Protein AF-A0A6P6CN34-F1 (afdb_monomer)

InterPro domains:
  IPR040365 EF-hand domain-containing protein D1/2 [PTHR13025] (7-99)

Structure (mmCIF, 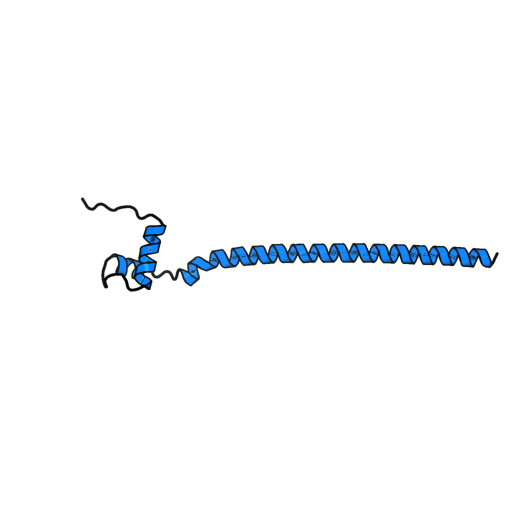N/CA/C/O backbone):
data_AF-A0A6P6CN34-F1
#
_entry.id   AF-A0A6P6CN34-F1
#
loop_
_atom_site.group_PDB
_atom_site.id
_atom_site.type_symbol
_atom_site.label_atom_id
_atom_site.label_alt_id
_atom_site.label_comp_id
_atom_site.label_asym_id
_atom_site.label_entity_id
_atom_site.label_seq_id
_atom_site.pdbx_PDB_ins_code
_atom_site.Cartn_x
_atom_site.Cartn_y
_atom_site.Cartn_z
_atom_site.occupancy
_atom_site.B_iso_or_equiv
_atom_site.auth_seq_id
_atom_site.auth_comp_id
_atom_site.auth_asym_id
_atom_site.auth_atom_id
_atom_site.pdbx_PDB_model_num
ATOM 1 N N . PRO A 1 1 ? 16.659 25.207 -32.030 1.00 41.12 1 PRO A N 1
ATOM 2 C CA . PRO A 1 1 ? 16.099 25.085 -30.662 1.00 41.12 1 PRO A CA 1
ATOM 3 C C . PRO A 1 1 ? 15.427 23.716 -30.447 1.00 41.12 1 PRO A C 1
ATOM 5 O O . PRO A 1 1 ? 14.385 23.444 -31.033 1.00 41.12 1 PRO A O 1
ATOM 8 N N . ARG A 1 2 ? 16.046 22.820 -29.666 1.00 53.03 2 ARG A N 1
ATOM 9 C CA . ARG A 1 2 ? 15.386 21.565 -29.275 1.00 53.03 2 ARG A CA 1
ATOM 10 C C . ARG A 1 2 ? 14.388 21.897 -28.167 1.00 53.03 2 ARG A C 1
ATOM 12 O O . ARG A 1 2 ? 14.795 22.257 -27.068 1.00 53.03 2 ARG A O 1
ATOM 19 N N . HIS A 1 3 ? 13.098 21.835 -28.476 1.00 58.56 3 HIS A N 1
ATOM 20 C CA . HIS A 1 3 ? 12.045 21.948 -27.475 1.00 58.56 3 HIS A CA 1
ATOM 21 C C . HIS A 1 3 ? 12.027 20.657 -26.646 1.00 58.56 3 HIS A C 1
ATOM 23 O O . HIS A 1 3 ? 11.434 19.664 -27.058 1.00 58.56 3 HIS A O 1
ATOM 29 N N . CYS A 1 4 ? 12.704 20.646 -25.497 1.00 57.38 4 CYS A N 1
ATOM 30 C CA . CYS A 1 4 ? 12.461 19.622 -24.483 1.00 57.38 4 CYS A CA 1
ATOM 31 C C . CYS A 1 4 ? 11.144 19.964 -23.788 1.00 57.38 4 CYS A C 1
ATOM 33 O O . CYS A 1 4 ? 11.094 20.859 -22.947 1.00 57.38 4 CYS A O 1
ATOM 35 N N . VAL A 1 5 ? 10.068 19.285 -24.181 1.00 74.69 5 VAL A N 1
ATOM 36 C CA . VAL A 1 5 ? 8.782 19.380 -23.490 1.00 74.69 5 VAL A CA 1
ATOM 37 C C . VAL A 1 5 ? 8.888 18.561 -22.199 1.00 74.69 5 VAL A C 1
ATOM 39 O O . VAL A 1 5 ? 9.207 17.373 -22.278 1.00 74.69 5 VAL A O 1
ATOM 42 N N . PRO A 1 6 ? 8.655 19.154 -21.015 1.00 79.00 6 PRO A N 1
ATOM 43 C CA . PRO A 1 6 ? 8.603 18.391 -19.775 1.00 79.00 6 PRO A CA 1
ATOM 44 C C . PRO A 1 6 ? 7.453 17.380 -19.841 1.00 79.00 6 PRO A C 1
ATOM 46 O O . PRO A 1 6 ? 6.324 17.723 -20.191 1.00 79.00 6 PRO A O 1
ATOM 49 N N . LEU A 1 7 ? 7.750 16.121 -19.524 1.00 81.88 7 LEU A N 1
ATOM 50 C CA . LEU A 1 7 ? 6.759 15.051 -19.497 1.00 81.88 7 LEU A CA 1
ATOM 51 C C . LEU A 1 7 ? 6.010 15.088 -18.166 1.00 81.88 7 LEU A C 1
ATOM 53 O O . LEU A 1 7 ? 6.623 15.060 -17.099 1.00 81.88 7 LEU A O 1
ATOM 57 N N . SER A 1 8 ? 4.680 15.110 -18.221 1.00 88.12 8 SER A N 1
ATOM 58 C CA . SER A 1 8 ? 3.865 14.836 -17.036 1.00 88.12 8 SER A CA 1
ATOM 59 C C . SER A 1 8 ? 3.998 13.364 -16.622 1.00 88.12 8 SER A C 1
ATOM 61 O O . SER A 1 8 ? 4.283 12.503 -17.456 1.00 88.12 8 SER A O 1
ATOM 63 N N . LEU A 1 9 ? 3.759 13.048 -15.343 1.00 81.56 9 LEU A N 1
ATOM 64 C CA . LEU A 1 9 ? 3.851 11.673 -14.828 1.00 81.56 9 LEU A CA 1
ATOM 65 C C . LEU A 1 9 ? 3.043 10.649 -15.665 1.00 81.56 9 LEU A C 1
ATOM 67 O O . LEU A 1 9 ? 3.594 9.595 -15.981 1.00 81.56 9 LEU A O 1
ATOM 71 N N . PRO A 1 10 ? 1.802 10.933 -16.118 1.00 86.50 10 PRO A N 1
ATOM 72 C CA . PRO A 1 10 ? 1.072 10.013 -16.993 1.00 86.50 10 PRO A CA 1
ATOM 73 C C . PRO A 1 10 ? 1.755 9.788 -18.347 1.00 86.50 10 PRO A C 1
ATOM 75 O O . PRO A 1 10 ? 1.781 8.666 -18.847 1.00 86.50 10 PRO A O 1
ATOM 78 N N . GLN A 1 11 ? 2.328 10.839 -18.941 1.00 85.38 11 GLN A N 1
ATOM 79 C CA . GLN A 1 11 ? 3.059 10.735 -20.208 1.00 85.38 11 GLN A CA 1
ATOM 80 C C . GLN A 1 11 ? 4.366 9.960 -20.038 1.00 85.38 11 GLN A C 1
ATOM 82 O O . GLN A 1 11 ? 4.722 9.173 -20.910 1.00 85.38 11 GLN A O 1
ATOM 87 N N . PHE A 1 12 ? 5.050 10.146 -18.909 1.00 84.25 12 PHE A N 1
ATOM 88 C CA . PHE A 1 12 ? 6.237 9.376 -18.557 1.00 84.25 12 PHE A CA 1
ATOM 89 C C . PHE A 1 12 ? 5.911 7.880 -18.441 1.00 84.25 12 PHE A C 1
ATOM 91 O O . PHE A 1 12 ? 6.553 7.063 -19.094 1.00 84.25 12 PHE A O 1
ATOM 98 N N . LEU A 1 13 ? 4.855 7.513 -17.706 1.00 82.50 13 LEU A N 1
ATOM 99 C CA . LEU A 1 13 ? 4.427 6.113 -17.559 1.00 82.50 13 LEU A CA 1
ATOM 100 C C . LEU A 1 13 ? 3.934 5.489 -18.877 1.00 82.50 13 LEU A C 1
ATOM 102 O O . LEU A 1 13 ? 4.091 4.285 -19.093 1.00 82.50 13 LEU A O 1
ATOM 106 N N . LEU A 1 14 ? 3.375 6.291 -19.789 1.00 85.12 14 LEU A N 1
ATOM 107 C CA . LEU A 1 14 ? 2.937 5.821 -21.105 1.00 85.12 14 LEU A CA 1
ATOM 108 C C . LEU A 1 14 ? 4.098 5.276 -21.952 1.00 85.12 14 LEU A C 1
ATOM 110 O O . LEU A 1 14 ? 3.883 4.352 -22.734 1.00 85.12 14 LEU A O 1
ATOM 114 N N . ILE A 1 15 ? 5.317 5.797 -21.774 1.00 84.81 15 ILE A N 1
ATOM 115 C CA . ILE A 1 15 ? 6.519 5.307 -22.467 1.00 84.81 15 ILE A CA 1
ATOM 116 C C . ILE A 1 15 ? 6.775 3.843 -22.100 1.00 84.81 15 ILE A C 1
ATOM 118 O O . ILE A 1 15 ? 6.907 3.004 -22.986 1.00 84.81 15 ILE A O 1
ATOM 122 N N . PHE A 1 16 ? 6.752 3.518 -20.807 1.00 81.12 16 PHE A N 1
ATOM 123 C CA . PHE A 1 16 ? 6.958 2.154 -20.312 1.00 81.12 16 PHE A CA 1
ATOM 124 C C . PHE A 1 16 ? 5.830 1.212 -20.727 1.00 81.12 16 PHE A C 1
ATOM 126 O O . PHE A 1 16 ? 6.091 0.081 -21.127 1.00 81.12 16 PHE A O 1
ATOM 133 N N . ARG A 1 17 ? 4.576 1.684 -20.720 1.00 83.44 17 ARG A N 1
ATOM 134 C CA . ARG A 1 17 ? 3.437 0.897 -21.219 1.00 83.44 17 ARG A CA 1
ATOM 135 C C . ARG A 1 17 ? 3.597 0.543 -22.699 1.00 83.44 17 ARG A C 1
ATOM 137 O O . ARG A 1 17 ? 3.352 -0.596 -23.080 1.00 83.44 17 ARG A O 1
ATOM 144 N N . LYS A 1 18 ? 4.011 1.508 -23.526 1.00 84.94 18 LYS A N 1
ATOM 145 C CA . LYS A 1 18 ? 4.252 1.295 -24.960 1.00 84.94 18 LYS A CA 1
ATOM 146 C C . LYS A 1 18 ? 5.461 0.403 -25.216 1.00 84.94 18 LYS A C 1
ATOM 148 O O . LYS A 1 18 ? 5.413 -0.417 -26.124 1.00 84.94 18 LYS A O 1
ATOM 153 N N . ALA A 1 19 ? 6.508 0.530 -24.403 1.00 84.19 19 ALA A N 1
ATOM 154 C CA . ALA A 1 19 ? 7.659 -0.364 -24.448 1.00 84.19 19 ALA A CA 1
ATOM 155 C C . ALA A 1 19 ? 7.246 -1.815 -24.148 1.00 84.19 19 ALA A C 1
ATOM 157 O O . ALA A 1 19 ? 7.559 -2.705 -24.931 1.00 84.19 19 ALA A O 1
ATOM 158 N N . ALA A 1 20 ? 6.472 -2.041 -23.078 1.00 80.88 20 ALA A N 1
ATOM 159 C CA . ALA A 1 20 ? 5.970 -3.364 -22.698 1.00 80.88 20 ALA A CA 1
ATOM 160 C C . ALA A 1 20 ? 5.001 -3.968 -23.731 1.00 80.88 20 ALA A C 1
ATOM 162 O O . ALA A 1 20 ? 4.961 -5.181 -23.905 1.00 80.88 20 ALA A O 1
ATOM 163 N N . ALA A 1 21 ? 4.235 -3.127 -24.431 1.00 85.56 21 ALA A N 1
ATOM 164 C CA . ALA A 1 21 ? 3.355 -3.541 -25.524 1.00 85.56 21 ALA A CA 1
ATOM 165 C C . ALA A 1 21 ? 4.092 -3.778 -26.860 1.00 85.56 21 ALA A C 1
ATOM 167 O O . ALA A 1 21 ? 3.454 -4.166 -27.835 1.00 85.56 21 ALA A O 1
ATOM 168 N N . GLY A 1 22 ? 5.406 -3.523 -26.936 1.00 84.12 22 GLY A N 1
ATOM 169 C CA . GLY A 1 22 ? 6.174 -3.623 -28.183 1.00 84.12 22 GLY A CA 1
ATOM 170 C C . GLY A 1 22 ? 5.814 -2.555 -29.225 1.00 84.12 22 GLY A C 1
ATOM 171 O O . GLY A 1 22 ? 6.118 -2.706 -30.401 1.00 84.12 22 GLY A O 1
ATOM 172 N N . GLU A 1 23 ? 5.156 -1.467 -28.812 1.00 85.56 23 GLU A N 1
ATOM 173 C CA . GLU A 1 23 ? 4.674 -0.396 -29.700 1.00 85.56 23 GLU A CA 1
ATOM 174 C C . GLU A 1 23 ? 5.734 0.684 -29.984 1.00 85.56 23 GLU A C 1
ATOM 176 O O . GLU A 1 23 ? 5.475 1.633 -30.728 1.00 85.56 23 GLU A O 1
ATOM 181 N N . LEU A 1 24 ? 6.906 0.602 -29.349 1.00 83.06 24 LEU A N 1
ATOM 182 C CA . LEU A 1 24 ? 8.014 1.521 -29.600 1.00 83.06 24 LEU A CA 1
ATOM 183 C C . LEU A 1 24 ? 8.927 0.957 -30.683 1.00 83.06 24 LEU A C 1
ATOM 185 O O . LEU A 1 24 ? 9.310 -0.207 -30.626 1.00 83.06 24 LEU A O 1
ATOM 189 N N . GLN A 1 25 ? 9.326 1.814 -31.622 1.00 84.38 25 GLN A N 1
ATOM 190 C CA . GLN A 1 25 ? 10.325 1.473 -32.628 1.00 84.38 25 GLN A CA 1
ATOM 191 C C . GLN A 1 25 ? 11.624 1.015 -31.949 1.00 84.38 25 GLN A C 1
ATOM 193 O O . GLN A 1 25 ? 12.130 1.701 -31.049 1.00 84.38 25 GLN A O 1
ATOM 198 N N . GLU A 1 26 ? 12.151 -0.123 -32.399 1.00 76.38 26 GLU A N 1
ATOM 199 C CA . GLU A 1 26 ? 13.425 -0.667 -31.930 1.00 76.38 26 GLU A CA 1
ATOM 200 C C . GLU A 1 26 ? 14.547 0.366 -32.119 1.00 76.38 26 GLU A C 1
ATOM 202 O O . GLU A 1 26 ? 14.557 1.130 -33.086 1.00 76.38 26 GLU A O 1
ATOM 207 N N . ASP A 1 27 ? 15.429 0.459 -31.123 1.00 77.50 27 ASP A N 1
ATOM 208 C CA . ASP A 1 27 ? 16.534 1.429 -31.037 1.00 77.50 27 ASP A CA 1
ATOM 209 C C . ASP A 1 27 ? 16.146 2.922 -31.056 1.00 77.50 27 ASP A C 1
ATOM 211 O O . ASP A 1 27 ? 17.007 3.805 -31.107 1.00 77.50 27 ASP A O 1
ATOM 215 N N . SER A 1 28 ? 14.857 3.251 -30.923 1.00 83.25 28 SER A N 1
ATOM 216 C CA . SER A 1 28 ? 14.439 4.633 -30.670 1.00 83.25 28 SER A CA 1
ATOM 217 C C . SER A 1 28 ? 14.906 5.115 -29.290 1.00 83.25 28 SER A C 1
ATOM 219 O O . SER A 1 28 ? 15.001 4.343 -28.336 1.00 83.25 28 SER A O 1
ATOM 221 N N . GLY A 1 29 ? 15.135 6.424 -29.133 1.00 82.12 29 GLY A N 1
ATOM 222 C CA . GLY A 1 29 ? 15.583 6.996 -27.853 1.00 82.12 29 GLY A CA 1
ATOM 223 C C . GLY A 1 29 ? 14.648 6.698 -26.670 1.00 82.12 29 GLY A C 1
ATOM 224 O O . GLY A 1 29 ? 15.116 6.575 -25.543 1.00 82.12 29 GLY A O 1
ATOM 225 N N . LEU A 1 30 ? 13.344 6.517 -26.918 1.00 82.38 30 LEU A N 1
ATOM 226 C CA . LEU A 1 30 ? 12.367 6.108 -25.901 1.00 82.38 30 LEU A CA 1
ATOM 227 C C . LEU A 1 30 ? 12.434 4.610 -25.584 1.00 82.38 30 LEU A C 1
ATOM 229 O O . LEU A 1 30 ? 12.261 4.232 -24.429 1.00 82.38 30 LEU A O 1
ATOM 233 N N . HIS A 1 31 ? 12.708 3.771 -26.586 1.00 78.88 31 HIS A N 1
ATOM 234 C CA . HIS A 1 31 ? 12.940 2.341 -26.390 1.00 78.88 31 HIS A CA 1
ATOM 235 C C . HIS A 1 31 ? 14.225 2.103 -25.583 1.00 78.88 31 HIS A C 1
ATOM 237 O O . HIS A 1 31 ? 14.221 1.349 -24.614 1.00 78.88 31 HIS A O 1
ATOM 243 N N . VAL A 1 32 ? 15.300 2.827 -25.909 1.00 80.69 32 VAL A N 1
ATOM 244 C CA . VAL A 1 32 ? 16.554 2.818 -25.143 1.00 80.69 32 VAL A CA 1
ATOM 245 C C . VAL A 1 32 ? 16.333 3.350 -23.728 1.00 80.69 32 VAL A C 1
ATOM 247 O O . VAL A 1 32 ? 16.801 2.734 -22.779 1.00 80.69 32 VAL A O 1
ATOM 250 N N . LEU A 1 33 ? 15.581 4.444 -23.558 1.00 81.88 33 L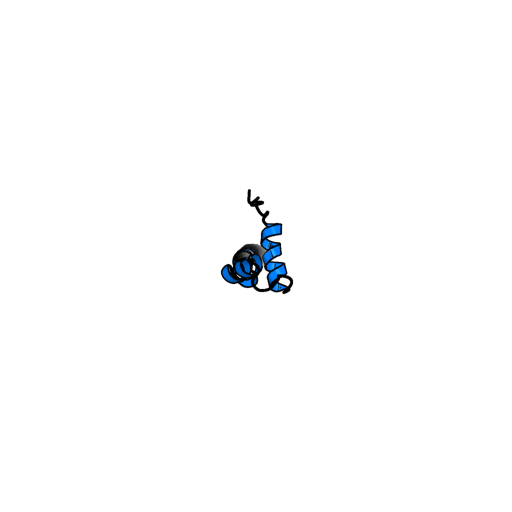EU A N 1
ATOM 251 C CA . LEU A 1 33 ? 15.243 4.964 -22.231 1.00 81.88 33 LEU A CA 1
ATOM 252 C C . LEU A 1 33 ? 14.506 3.913 -21.393 1.00 81.88 33 LEU A C 1
ATOM 254 O O . LEU A 1 33 ? 14.916 3.665 -20.265 1.00 81.88 33 LEU A O 1
ATOM 258 N N . ALA A 1 34 ? 13.473 3.267 -21.942 1.00 78.19 34 ALA A N 1
ATOM 259 C CA . ALA A 1 34 ? 12.713 2.226 -21.248 1.00 78.19 34 ALA A CA 1
ATOM 260 C C . ALA A 1 34 ? 13.574 1.001 -20.886 1.00 78.19 34 ALA A C 1
ATOM 262 O O . ALA A 1 34 ? 13.412 0.452 -19.803 1.00 78.19 34 ALA A O 1
ATOM 263 N N . ARG A 1 35 ? 14.524 0.614 -21.750 1.00 76.75 35 ARG A N 1
ATOM 264 C CA . ARG A 1 35 ? 15.484 -0.473 -21.484 1.00 76.75 35 ARG A CA 1
ATOM 265 C C . ARG A 1 35 ? 16.560 -0.109 -20.459 1.00 76.75 35 ARG A C 1
ATOM 267 O O . ARG A 1 35 ? 16.954 -0.951 -19.672 1.00 76.75 35 ARG A O 1
ATOM 274 N N . LEU A 1 36 ? 17.070 1.122 -20.465 1.00 75.06 36 LEU A N 1
ATOM 275 C CA . LEU A 1 36 ? 18.100 1.569 -19.511 1.00 75.06 36 LEU A CA 1
ATOM 276 C C . LEU A 1 36 ? 17.527 1.869 -18.124 1.00 75.06 36 LEU A C 1
ATOM 278 O O . LEU A 1 36 ? 18.245 1.825 -17.130 1.00 75.06 36 LEU A O 1
ATOM 282 N N . SER A 1 37 ? 16.239 2.196 -18.068 1.00 65.56 37 SER A N 1
ATOM 283 C CA . SER A 1 37 ? 15.489 2.420 -16.834 1.00 65.56 37 SER A CA 1
ATOM 284 C C . SER A 1 37 ? 14.653 1.204 -16.455 1.00 65.56 37 SER A C 1
ATOM 286 O O . SER A 1 37 ? 13.569 1.386 -15.907 1.00 65.56 37 SER A O 1
ATOM 288 N N . GLU A 1 38 ? 15.150 -0.006 -16.752 1.00 62.59 38 GLU A N 1
ATOM 289 C CA . GLU A 1 38 ? 14.553 -1.306 -16.416 1.00 62.59 38 GLU A CA 1
ATOM 290 C C . GLU A 1 38 ? 14.383 -1.449 -14.896 1.00 62.59 38 GLU A C 1
ATOM 292 O O . GLU A 1 38 ? 15.140 -2.091 -14.173 1.00 62.59 38 GLU A O 1
ATOM 297 N N . ILE A 1 39 ? 13.372 -0.752 -14.405 1.00 63.25 39 ILE A N 1
ATOM 298 C CA . ILE A 1 39 ? 12.815 -0.827 -13.078 1.00 63.25 39 ILE A CA 1
ATOM 299 C C . ILE A 1 39 ? 11.534 -1.605 -13.297 1.00 63.25 39 ILE A C 1
ATOM 301 O O . ILE A 1 39 ? 10.599 -1.129 -13.947 1.00 63.25 39 ILE A O 1
ATOM 305 N N . ASP A 1 40 ? 11.503 -2.821 -12.776 1.00 63.97 40 ASP A N 1
ATOM 306 C CA . ASP A 1 40 ? 10.300 -3.628 -12.790 1.00 63.97 40 AS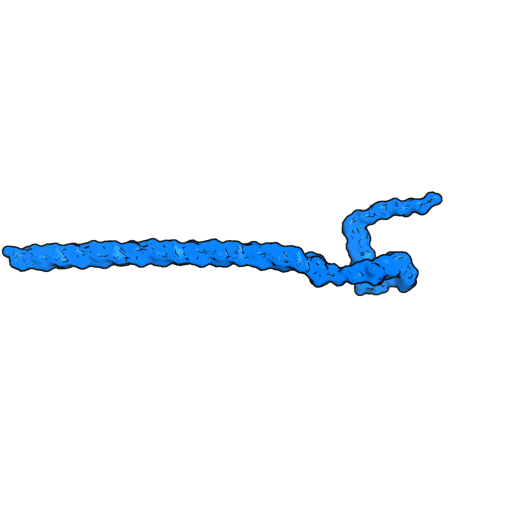P A CA 1
ATOM 307 C C . ASP A 1 40 ? 9.239 -2.966 -11.895 1.00 63.97 40 ASP A C 1
ATOM 309 O O . ASP A 1 40 ? 9.199 -3.121 -10.676 1.00 63.97 40 ASP A O 1
ATOM 313 N N . VAL A 1 41 ? 8.362 -2.178 -12.516 1.00 60.09 41 VAL A N 1
ATOM 314 C CA . VA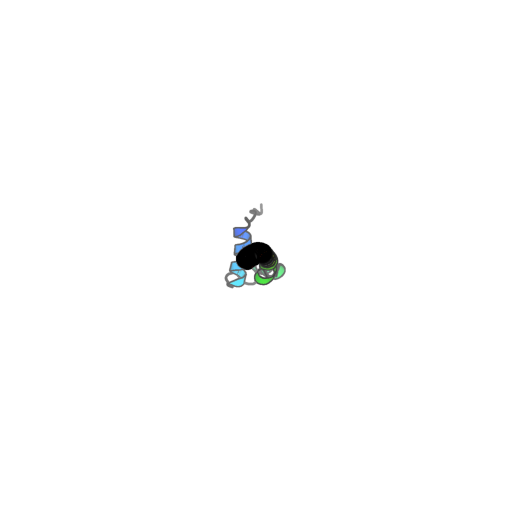L A 1 41 ? 7.272 -1.460 -11.843 1.00 60.09 41 VAL A CA 1
ATOM 315 C C . VAL A 1 41 ? 6.275 -2.402 -11.167 1.00 60.09 41 VAL A C 1
ATOM 317 O O . VAL A 1 41 ? 5.581 -1.981 -10.240 1.00 60.09 41 VAL A O 1
ATOM 320 N N . SER A 1 42 ? 6.207 -3.669 -11.594 1.00 60.69 42 SER A N 1
ATOM 321 C CA . SER A 1 42 ? 5.331 -4.673 -10.986 1.00 60.69 42 SER A CA 1
ATOM 322 C C . SER A 1 42 ? 5.843 -5.140 -9.622 1.00 60.69 42 SER A C 1
ATOM 324 O O . SER A 1 42 ? 5.046 -5.445 -8.736 1.00 60.69 42 SER A O 1
ATOM 326 N N . THR A 1 43 ? 7.157 -5.125 -9.406 1.00 59.62 43 THR A N 1
ATOM 327 C CA . THR A 1 43 ? 7.768 -5.472 -8.119 1.00 59.62 43 THR A CA 1
ATOM 328 C C . THR A 1 43 ? 8.077 -4.235 -7.286 1.00 59.62 43 THR A C 1
ATOM 330 O O . THR A 1 43 ? 7.744 -4.201 -6.101 1.00 59.62 43 THR A O 1
ATOM 333 N N . GLU A 1 44 ? 8.635 -3.181 -7.880 1.00 63.88 44 GLU A N 1
ATOM 334 C CA . GLU A 1 44 ? 9.029 -1.974 -7.147 1.00 63.88 44 GLU A CA 1
ATOM 335 C C . GLU A 1 44 ? 7.853 -1.016 -6.880 1.00 63.88 44 GLU A C 1
ATOM 337 O O . GLU A 1 44 ? 7.794 -0.395 -5.819 1.00 63.88 44 GLU A O 1
ATOM 342 N N . GLY A 1 45 ? 6.854 -0.944 -7.769 1.00 62.38 45 GLY A N 1
ATOM 343 C CA . GLY A 1 45 ? 5.675 -0.082 -7.587 1.00 62.38 45 GLY A CA 1
ATOM 344 C C . GLY A 1 45 ? 4.664 -0.604 -6.557 1.00 62.38 45 GLY A C 1
ATOM 345 O O . GLY A 1 45 ? 3.912 0.174 -5.969 1.00 62.38 45 GLY A O 1
ATOM 346 N N . VAL A 1 46 ? 4.651 -1.917 -6.304 1.00 61.88 46 VAL A N 1
ATOM 347 C CA . VAL A 1 46 ? 3.628 -2.585 -5.475 1.00 61.88 46 VAL A CA 1
ATOM 348 C C . VAL A 1 46 ? 4.120 -2.858 -4.048 1.00 61.88 46 VAL A C 1
ATOM 350 O O . VAL A 1 46 ? 3.303 -3.027 -3.142 1.00 61.88 46 VAL A O 1
ATOM 353 N N . LYS A 1 47 ? 5.439 -2.818 -3.798 1.00 62.97 47 LYS A N 1
ATOM 354 C CA . LYS A 1 47 ? 6.034 -2.978 -2.455 1.00 62.97 47 LYS A CA 1
ATOM 355 C C . LYS A 1 47 ? 5.448 -2.002 -1.432 1.00 62.97 47 LYS A C 1
ATOM 357 O O . LYS A 1 47 ? 5.042 -2.426 -0.353 1.00 62.97 47 LYS A O 1
ATOM 362 N N . GLY A 1 48 ? 5.337 -0.720 -1.787 1.00 64.88 48 GLY A N 1
ATOM 363 C CA . GLY A 1 48 ? 4.774 0.299 -0.892 1.00 64.88 48 GLY A CA 1
ATOM 364 C C . GLY A 1 48 ? 3.286 0.084 -0.598 1.00 64.88 48 GLY A C 1
ATOM 365 O O . GLY A 1 48 ? 2.847 0.225 0.542 1.00 64.88 48 GLY A O 1
ATOM 366 N N . ALA A 1 49 ? 2.514 -0.324 -1.609 1.00 70.69 49 ALA A N 1
ATOM 367 C CA . ALA A 1 49 ? 1.087 -0.595 -1.456 1.00 70.69 49 ALA A CA 1
ATOM 368 C C . ALA A 1 49 ? 0.836 -1.834 -0.583 1.00 70.69 49 ALA A C 1
ATOM 370 O O . ALA A 1 49 ? 0.010 -1.784 0.326 1.00 70.69 49 ALA A O 1
ATOM 371 N N . LYS A 1 50 ? 1.581 -2.924 -0.808 1.00 73.94 50 LYS A N 1
ATOM 372 C CA . LYS A 1 50 ? 1.458 -4.167 -0.037 1.00 73.94 50 LYS A CA 1
ATOM 373 C C . LYS A 1 50 ? 1.639 -3.918 1.463 1.00 73.94 50 LYS A C 1
ATOM 375 O O . LYS A 1 50 ? 0.747 -4.255 2.237 1.00 73.94 50 LYS A O 1
ATOM 380 N N . SER A 1 51 ? 2.731 -3.261 1.861 1.00 73.44 51 SER A N 1
ATOM 381 C CA . SER A 1 51 ? 2.997 -2.960 3.275 1.00 73.44 51 SER A CA 1
ATOM 382 C C . SER A 1 51 ? 1.942 -2.041 3.896 1.00 73.44 51 SER A C 1
ATOM 384 O O . SER A 1 51 ? 1.585 -2.216 5.059 1.00 73.44 51 SER A O 1
ATOM 386 N N . PHE A 1 52 ? 1.395 -1.093 3.129 1.00 72.38 52 PHE A N 1
ATOM 387 C CA . PHE A 1 52 ? 0.339 -0.197 3.605 1.00 72.38 52 PHE A CA 1
ATOM 388 C C . PHE A 1 52 ? -0.972 -0.942 3.901 1.00 72.38 52 PHE A C 1
ATOM 390 O O . PHE A 1 52 ? -1.593 -0.727 4.945 1.00 72.38 52 PHE A O 1
ATOM 397 N N . PHE A 1 53 ? -1.390 -1.847 3.011 1.00 75.62 53 PHE A N 1
ATOM 398 C CA . PHE A 1 53 ? -2.600 -2.644 3.220 1.00 75.62 53 PHE A CA 1
ATOM 399 C C . PHE A 1 53 ? -2.412 -3.712 4.300 1.00 75.62 53 PHE A C 1
ATOM 401 O O . PHE A 1 53 ? -3.303 -3.877 5.131 1.00 75.62 53 PHE A O 1
ATOM 408 N N . GLU A 1 54 ? -1.258 -4.380 4.351 1.00 74.38 54 GLU A N 1
ATOM 409 C CA . GLU A 1 54 ? -0.938 -5.350 5.408 1.00 74.38 54 GLU A CA 1
ATOM 410 C C . GLU A 1 54 ? -0.961 -4.702 6.797 1.00 74.38 54 GLU A C 1
ATOM 412 O O . GLU 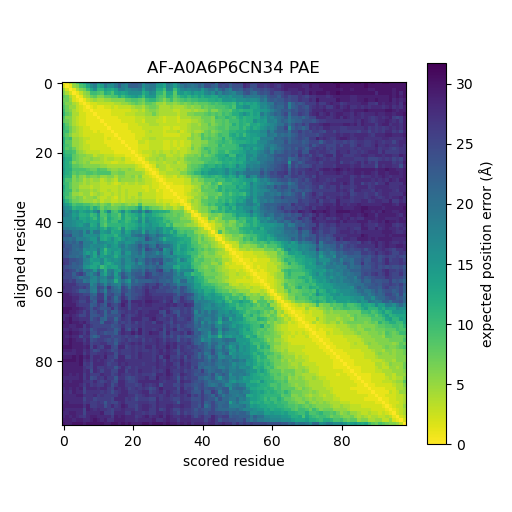A 1 54 ? -1.625 -5.219 7.696 1.00 74.38 54 GLU A O 1
ATOM 417 N N . ALA A 1 55 ? -0.332 -3.533 6.967 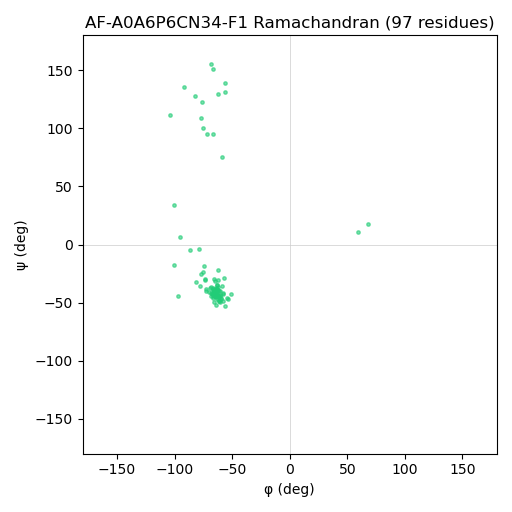1.00 75.31 55 ALA A N 1
ATOM 418 C CA . ALA A 1 55 ? -0.355 -2.799 8.233 1.00 75.31 55 ALA A CA 1
ATOM 419 C C . ALA A 1 55 ? -1.782 -2.399 8.645 1.00 75.31 55 ALA A C 1
ATOM 421 O O . ALA A 1 55 ? -2.151 -2.508 9.815 1.00 75.31 55 ALA A O 1
ATOM 422 N N . LYS A 1 56 ? -2.617 -1.982 7.684 1.00 74.94 56 LYS A N 1
ATOM 423 C CA . LYS A 1 56 ? -4.015 -1.613 7.943 1.00 74.94 56 LYS A CA 1
ATOM 424 C C . LYS A 1 56 ? -4.866 -2.818 8.351 1.00 74.94 56 LYS A C 1
ATOM 426 O O . LYS A 1 56 ? -5.653 -2.709 9.288 1.00 74.94 56 LYS A O 1
ATOM 431 N N . VAL A 1 57 ? -4.694 -3.963 7.688 1.00 75.06 57 VAL A N 1
ATOM 432 C CA . VAL A 1 57 ? -5.376 -5.217 8.054 1.00 75.06 57 VAL A CA 1
ATOM 433 C C . VAL A 1 57 ? -4.935 -5.686 9.439 1.00 75.06 57 VAL A C 1
ATOM 435 O O . VAL A 1 57 ? -5.782 -6.045 10.255 1.00 75.06 57 VAL A O 1
ATOM 438 N N . GLN A 1 58 ? -3.636 -5.621 9.744 1.00 69.88 58 GLN A N 1
ATOM 439 C CA . GLN A 1 58 ? -3.124 -5.968 11.069 1.00 69.88 58 GLN A CA 1
ATOM 440 C C . GLN A 1 58 ? -3.697 -5.055 12.157 1.00 69.88 58 GLN A C 1
ATOM 442 O O . GLN A 1 58 ? -4.205 -5.566 13.151 1.00 69.88 58 GLN A O 1
ATOM 447 N N . ALA A 1 59 ? -3.711 -3.736 11.954 1.00 66.31 59 ALA A N 1
ATOM 448 C CA . ALA A 1 59 ? -4.288 -2.792 12.913 1.00 66.31 59 ALA A CA 1
ATOM 449 C C . ALA A 1 59 ? -5.772 -3.087 13.206 1.00 66.31 59 ALA A C 1
ATOM 451 O O . ALA A 1 59 ? -6.178 -3.108 14.367 1.00 66.31 59 ALA A O 1
ATOM 452 N N . ILE A 1 60 ? -6.559 -3.398 12.170 1.00 65.19 60 ILE A N 1
ATOM 453 C CA . ILE A 1 60 ? -7.966 -3.802 12.323 1.00 65.19 60 ILE A CA 1
ATOM 454 C C . ILE A 1 60 ? -8.064 -5.118 13.111 1.00 65.19 60 ILE A C 1
ATOM 456 O O . ILE A 1 60 ? -8.827 -5.212 14.073 1.00 65.19 60 ILE A O 1
ATOM 460 N N . SER A 1 61 ? -7.252 -6.122 12.768 1.00 62.94 61 SER A N 1
ATOM 461 C CA . SER A 1 61 ? -7.266 -7.420 13.456 1.00 62.94 61 SER A CA 1
ATOM 462 C C . SER A 1 61 ? -6.880 -7.332 14.939 1.00 62.94 61 SER A C 1
ATOM 464 O O . SER A 1 61 ? -7.441 -8.048 15.764 1.00 62.94 61 SER A O 1
ATOM 466 N N . VAL A 1 62 ? -5.960 -6.429 15.294 1.00 64.62 62 VAL A N 1
ATOM 467 C CA . VAL A 1 62 ? -5.521 -6.212 16.679 1.00 64.62 62 VAL A CA 1
ATOM 468 C C . VAL A 1 62 ? -6.630 -5.552 17.499 1.00 64.62 62 VAL A C 1
ATOM 470 O O . VAL A 1 62 ? -6.882 -5.984 18.620 1.00 64.62 62 VAL A O 1
ATOM 473 N N . SER A 1 63 ? -7.347 -4.575 16.931 1.00 61.53 63 SER A N 1
ATOM 474 C CA . SER A 1 63 ? -8.497 -3.958 17.612 1.00 61.53 63 SER A CA 1
ATOM 475 C C . SER A 1 63 ? -9.635 -4.951 17.887 1.00 61.53 63 SER A C 1
ATOM 477 O O . SER A 1 63 ? -10.193 -4.948 18.981 1.00 61.53 63 SER A O 1
ATOM 479 N N . SER A 1 64 ? -9.902 -5.873 16.954 1.00 61.97 64 SER A N 1
ATOM 480 C CA . SER A 1 64 ? -10.943 -6.900 17.103 1.00 61.97 64 SER A CA 1
ATOM 481 C C . SER A 1 64 ? -10.668 -7.881 18.248 1.00 61.97 64 SER A C 1
ATOM 483 O O . SER A 1 64 ? -11.600 -8.294 18.930 1.00 61.97 64 SER A O 1
ATOM 485 N N . ARG A 1 65 ? -9.403 -8.259 18.482 1.00 67.62 65 ARG A N 1
ATOM 486 C CA . ARG A 1 65 ? -9.046 -9.194 19.567 1.00 67.62 65 ARG A CA 1
ATOM 487 C C . ARG A 1 65 ? -9.253 -8.582 20.949 1.00 67.62 65 ARG A C 1
ATOM 489 O O . ARG A 1 65 ? -9.791 -9.233 21.835 1.00 67.62 65 ARG A O 1
ATOM 496 N N . PHE A 1 66 ? -8.872 -7.317 21.106 1.00 64.06 66 PHE A N 1
ATOM 497 C CA . PHE A 1 66 ? -9.012 -6.615 22.378 1.00 64.06 66 PHE A CA 1
ATOM 498 C C . PHE A 1 66 ? -10.486 -6.392 22.756 1.00 64.06 66 PHE A C 1
ATOM 500 O O . PHE A 1 66 ? -10.860 -6.526 23.920 1.00 64.06 66 PHE A O 1
ATOM 507 N N . GLU A 1 67 ? -11.344 -6.103 21.771 1.00 64.38 67 GLU A N 1
ATOM 508 C CA . GLU A 1 67 ? -12.793 -5.996 21.989 1.00 64.38 67 GLU A CA 1
ATOM 509 C C . GLU A 1 67 ? -13.423 -7.327 22.432 1.00 64.38 67 GLU A C 1
ATOM 511 O O . GLU A 1 67 ? -14.267 -7.335 23.333 1.00 64.38 67 GLU A O 1
ATOM 516 N N . GLU A 1 68 ? -13.000 -8.454 21.850 1.00 72.38 68 GLU A N 1
ATOM 517 C CA . GLU A 1 68 ? -13.470 -9.788 22.245 1.00 72.38 68 GLU A CA 1
ATOM 518 C C . GLU A 1 68 ? -13.023 -10.167 23.665 1.00 72.38 68 GLU A C 1
ATOM 520 O O . GLU A 1 68 ? -13.842 -10.657 24.448 1.00 72.38 68 GLU A O 1
ATOM 525 N N . GLU A 1 69 ? -11.771 -9.880 24.037 1.00 69.38 69 GLU A N 1
ATOM 526 C CA . GLU A 1 69 ? -11.249 -10.152 25.384 1.00 69.38 69 GLU A CA 1
ATOM 527 C C . GLU A 1 69 ? -11.981 -9.344 26.470 1.00 69.38 69 GLU A C 1
ATOM 529 O O . GLU A 1 69 ? -12.386 -9.904 27.492 1.00 69.38 69 GLU A O 1
ATOM 534 N N . ILE A 1 70 ? -12.241 -8.049 26.243 1.00 73.56 70 ILE A N 1
ATOM 535 C CA . ILE A 1 70 ? -12.989 -7.211 27.200 1.00 73.56 70 ILE A CA 1
ATOM 536 C C . ILE A 1 70 ? -14.418 -7.723 27.383 1.00 73.56 70 ILE A C 1
ATOM 538 O O . ILE A 1 70 ? -14.944 -7.738 28.502 1.00 73.56 70 ILE A O 1
ATOM 542 N N . LYS A 1 71 ? -15.068 -8.130 26.290 1.00 79.19 71 LYS A N 1
ATOM 543 C CA . LYS A 1 71 ? -16.444 -8.623 26.337 1.00 79.19 71 LYS A CA 1
ATOM 544 C C . LYS A 1 71 ? -16.537 -9.937 27.115 1.00 79.19 71 LYS A C 1
ATOM 546 O O . LYS A 1 71 ? -17.441 -10.078 27.940 1.00 79.19 71 LYS A O 1
ATOM 551 N N . ALA A 1 72 ? -15.586 -10.848 26.905 1.00 81.75 72 ALA A N 1
ATOM 552 C CA . ALA A 1 72 ? -15.506 -12.105 27.642 1.00 81.75 72 ALA A CA 1
ATOM 553 C C . ALA A 1 72 ? -15.291 -11.875 29.151 1.00 81.75 72 ALA A C 1
ATOM 555 O O . ALA A 1 72 ? 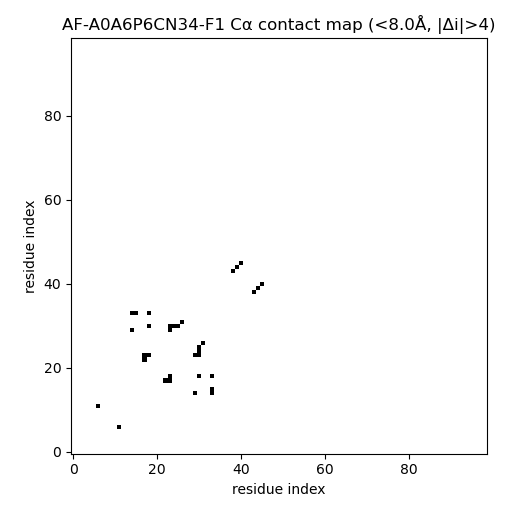-16.010 -12.456 29.966 1.00 81.75 72 ALA A O 1
ATOM 556 N N . GLU A 1 73 ? -14.385 -10.965 29.536 1.00 77.75 73 GLU A N 1
ATOM 557 C CA . GLU A 1 73 ? -14.126 -10.666 30.953 1.00 77.75 73 GLU A CA 1
ATOM 558 C C . GLU A 1 73 ? -15.350 -10.042 31.655 1.00 77.75 73 GLU A C 1
ATOM 560 O O . GLU A 1 73 ? -15.670 -10.377 32.803 1.00 77.75 73 GLU A O 1
ATOM 565 N N . GLN A 1 74 ? -16.080 -9.152 30.972 1.00 74.06 74 GLN A N 1
ATOM 566 C CA . GLN A 1 74 ? -17.305 -8.561 31.519 1.00 74.06 74 GLN A CA 1
ATOM 567 C C . GLN A 1 74 ? -18.421 -9.593 31.711 1.00 74.06 74 GLN A C 1
ATOM 569 O O . GLN A 1 74 ? -19.123 -9.559 32.728 1.00 74.06 74 GLN A O 1
ATOM 574 N N . GLU A 1 75 ? -18.593 -10.506 30.755 1.00 84.06 75 GLU A N 1
ATOM 575 C CA . GLU A 1 75 ? -19.616 -11.547 30.825 1.00 84.06 75 GLU A CA 1
ATOM 576 C C . GLU A 1 75 ? -19.331 -12.538 31.962 1.00 84.06 75 GLU A C 1
ATOM 578 O O . GLU A 1 75 ? -20.229 -12.863 32.747 1.00 84.06 75 GLU A O 1
ATOM 583 N N . GLU A 1 76 ? -18.069 -12.935 32.133 1.00 86.62 76 GLU A N 1
ATOM 584 C CA . GLU A 1 76 ? -17.664 -13.837 33.208 1.00 86.62 76 GLU A CA 1
ATOM 585 C C . GLU A 1 76 ? -17.854 -13.208 34.597 1.00 86.62 76 GLU A C 1
ATOM 587 O O . GLU A 1 76 ? -18.447 -13.832 35.485 1.00 86.62 76 GLU A O 1
ATOM 592 N N . ARG A 1 77 ? -17.471 -11.935 34.782 1.00 85.25 77 ARG A N 1
ATOM 593 C CA . ARG A 1 77 ? -17.741 -11.209 36.039 1.00 85.25 77 ARG A CA 1
ATOM 594 C C . ARG A 1 77 ? -19.226 -11.146 36.364 1.00 85.25 77 ARG A C 1
ATOM 596 O O . ARG A 1 77 ? -19.610 -11.310 37.525 1.00 85.25 77 ARG A O 1
ATOM 603 N N . LYS A 1 78 ? -20.070 -10.902 35.359 1.00 87.88 78 LYS A N 1
ATOM 604 C CA . LYS A 1 78 ? -21.519 -10.813 35.556 1.00 87.88 78 LYS A CA 1
ATOM 605 C C . LYS A 1 78 ? -22.099 -12.158 35.997 1.00 87.88 78 LYS A C 1
ATOM 607 O O . LYS A 1 78 ? -22.861 -12.203 36.963 1.00 87.88 78 LYS A O 1
ATOM 612 N N . LYS A 1 79 ? -21.674 -13.250 35.360 1.00 90.62 79 LYS A N 1
ATOM 613 C CA . LYS A 1 79 ? -22.110 -14.612 35.694 1.00 90.62 79 LYS A CA 1
ATO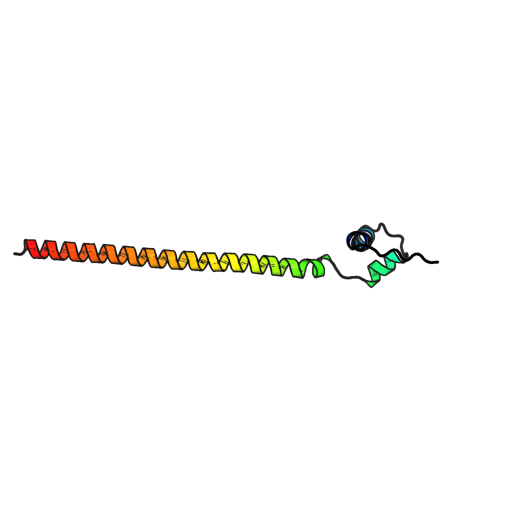M 614 C C . LYS A 1 79 ? -21.708 -15.017 37.115 1.00 90.62 79 LYS A C 1
ATOM 616 O O . LYS A 1 79 ? -22.541 -15.513 37.873 1.00 90.62 79 LYS A O 1
ATOM 621 N N . GLN A 1 80 ? -20.468 -14.729 37.516 1.00 86.75 80 GLN A N 1
ATOM 622 C CA . GLN A 1 80 ? -19.989 -15.015 38.874 1.00 86.75 80 GLN A CA 1
ATOM 623 C C . GLN A 1 80 ? -20.742 -14.206 39.943 1.00 86.75 80 GLN A C 1
ATOM 625 O O . GLN A 1 80 ? -21.048 -14.723 41.021 1.00 86.75 80 GLN A O 1
ATOM 630 N N . ALA A 1 81 ? -21.077 -12.943 39.657 1.00 87.88 81 ALA A N 1
ATOM 631 C CA . ALA A 1 81 ? -21.855 -12.109 40.570 1.00 87.88 81 ALA A CA 1
ATOM 632 C C . ALA A 1 81 ? -23.286 -12.640 40.764 1.00 87.88 81 ALA A C 1
ATOM 634 O O . ALA A 1 81 ? -23.793 -12.651 41.891 1.00 87.88 81 ALA A O 1
ATOM 635 N N . GLU A 1 82 ? -23.925 -13.113 39.692 1.00 87.81 82 GLU A N 1
ATOM 636 C CA . GLU A 1 82 ? -25.254 -13.725 39.755 1.00 87.81 82 GLU A CA 1
ATOM 637 C C . GLU A 1 82 ? -25.238 -15.051 40.523 1.00 87.81 82 GLU A C 1
ATOM 639 O O . GLU A 1 82 ? -26.054 -15.223 41.432 1.00 87.81 82 GLU A O 1
ATOM 644 N N . GLU A 1 83 ? -24.274 -15.941 40.264 1.00 89.00 83 GLU A N 1
ATOM 645 C CA . GLU A 1 83 ? -24.120 -17.185 41.031 1.00 89.00 83 GLU A CA 1
ATOM 646 C C . GLU A 1 83 ? -23.882 -16.913 42.519 1.00 89.00 83 GLU A C 1
ATOM 648 O O . GLU A 1 83 ? -24.526 -17.521 43.377 1.00 89.00 83 GLU A O 1
ATOM 653 N N . MET A 1 84 ? -22.989 -15.979 42.860 1.00 87.06 84 MET A N 1
ATOM 654 C CA . MET A 1 84 ? -22.738 -15.628 44.259 1.00 87.06 84 MET A CA 1
ATOM 655 C C . MET A 1 84 ? -23.986 -15.066 44.937 1.00 87.06 84 MET A C 1
ATOM 657 O O . MET A 1 84 ? -24.245 -15.374 46.103 1.00 87.06 84 MET A O 1
ATOM 661 N N . LYS A 1 85 ? -24.774 -14.251 44.227 1.00 91.06 85 LYS A N 1
ATOM 662 C CA . LYS A 1 85 ? -26.031 -13.711 44.749 1.00 91.06 85 LYS A CA 1
ATOM 663 C C . LYS A 1 85 ? -27.052 -14.823 44.989 1.00 91.06 85 LYS A C 1
ATOM 665 O O . LYS A 1 85 ? -27.663 -14.844 46.055 1.00 91.06 85 LYS A O 1
ATOM 670 N N . GLN A 1 86 ? -27.194 -15.757 44.049 1.00 89.88 86 GLN A N 1
ATOM 671 C CA . GLN A 1 86 ? -28.098 -16.902 44.181 1.00 89.88 86 GLN A CA 1
ATOM 672 C C . GLN A 1 86 ? -27.684 -17.818 45.337 1.00 89.88 86 GLN A C 1
ATOM 674 O O . GLN A 1 86 ? -28.516 -18.152 46.176 1.00 89.88 86 GLN A O 1
ATOM 679 N N . ARG A 1 87 ? -26.391 -18.142 45.460 1.00 89.12 87 ARG A N 1
ATOM 680 C CA . ARG A 1 87 ? -25.869 -18.957 46.570 1.00 89.12 87 ARG A CA 1
ATOM 681 C C . ARG A 1 87 ? -26.109 -18.300 47.927 1.00 89.12 87 ARG A C 1
ATOM 683 O O . ARG A 1 87 ? -26.542 -18.969 48.860 1.00 89.12 87 ARG A O 1
ATOM 690 N N . LYS A 1 88 ? -25.877 -16.986 48.040 1.00 87.44 88 LYS A N 1
ATOM 691 C CA . LYS A 1 88 ? -26.158 -16.231 49.274 1.00 87.44 88 LYS A CA 1
ATOM 692 C C . LYS A 1 88 ? -27.652 -16.209 49.609 1.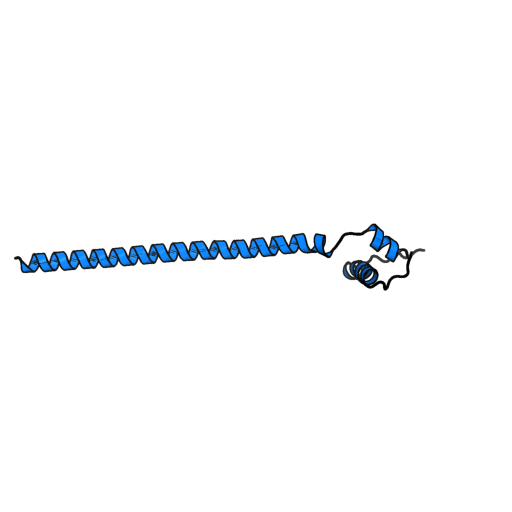00 87.44 88 LYS A C 1
ATOM 694 O O . LYS A 1 88 ? -27.999 -16.324 50.781 1.00 87.44 88 LYS A O 1
ATOM 699 N N . ALA A 1 89 ? -28.522 -16.067 48.608 1.00 89.56 89 ALA A N 1
ATOM 700 C CA . ALA A 1 89 ? -29.970 -16.092 48.803 1.00 89.56 89 ALA A CA 1
ATOM 701 C C . ALA A 1 89 ? -30.453 -17.472 49.280 1.00 89.56 89 ALA A C 1
ATOM 703 O O . ALA A 1 89 ? -31.109 -17.548 50.314 1.00 89.56 89 ALA A O 1
ATOM 704 N N . ALA A 1 90 ? -30.037 -18.546 48.603 1.00 88.19 90 ALA A N 1
ATOM 705 C CA . ALA A 1 90 ? -30.378 -19.919 48.973 1.00 88.19 90 ALA A CA 1
ATOM 706 C C . ALA A 1 90 ? -29.861 -20.290 50.374 1.00 88.19 90 ALA A C 1
ATOM 708 O O . ALA A 1 90 ? -30.570 -20.913 51.160 1.00 88.19 90 ALA A O 1
ATOM 709 N N . PHE A 1 91 ? -28.646 -19.853 50.729 1.00 89.50 91 PHE A N 1
ATOM 710 C CA . PHE A 1 91 ? -28.105 -20.053 52.075 1.00 89.50 91 PHE A CA 1
ATOM 711 C C . PHE A 1 91 ? -28.952 -19.353 53.148 1.00 89.50 91 PHE A C 1
ATOM 713 O O . PHE A 1 91 ? -29.243 -19.938 54.191 1.00 89.50 91 PHE A O 1
ATOM 720 N N . LYS A 1 92 ? -29.380 -18.110 52.888 1.00 88.88 92 LYS A N 1
ATOM 721 C CA . LYS A 1 92 ? -30.229 -17.343 53.809 1.00 88.88 92 LYS A CA 1
ATOM 722 C C . LYS A 1 92 ? -31.622 -17.964 53.965 1.00 88.88 92 LYS A C 1
ATOM 724 O O . LYS A 1 92 ? -32.154 -17.965 55.072 1.00 88.88 92 LYS A O 1
ATOM 729 N N . GLU A 1 93 ? -32.192 -18.490 52.885 1.00 88.38 93 GLU A N 1
ATOM 730 C CA . GLU A 1 93 ? -33.479 -19.192 52.899 1.00 88.38 93 GLU A CA 1
ATOM 731 C C . GLU A 1 93 ? -33.402 -20.469 53.743 1.00 88.38 93 GLU A C 1
ATOM 733 O O . GLU A 1 93 ? -34.150 -20.595 54.712 1.00 88.38 93 GLU A O 1
ATOM 738 N N . LEU A 1 94 ? -32.418 -21.338 53.477 1.00 86.31 94 LEU A N 1
ATOM 739 C CA . LEU A 1 94 ? -32.179 -22.548 54.270 1.00 86.31 94 LEU A CA 1
ATOM 740 C C . LEU A 1 94 ? -32.006 -22.221 55.758 1.00 86.31 94 LEU A C 1
ATOM 742 O O . LEU A 1 94 ? -32.649 -22.839 56.604 1.00 86.31 94 LEU A O 1
ATOM 746 N N . GLN A 1 95 ? -31.206 -21.204 56.094 1.00 85.06 95 GLN A N 1
ATOM 747 C CA . GLN A 1 95 ? -31.017 -20.776 57.482 1.00 85.06 95 GLN A CA 1
ATOM 748 C C . GLN A 1 95 ? -32.331 -20.347 58.159 1.00 85.06 95 GLN A C 1
ATOM 750 O O . GLN A 1 95 ? -32.504 -20.583 59.353 1.00 85.06 95 GLN A O 1
ATOM 755 N N . SER A 1 96 ? -33.251 -19.720 57.421 1.00 80.38 96 SER A N 1
ATOM 756 C CA . SER A 1 96 ? -34.547 -19.294 57.957 1.00 80.38 96 SER A CA 1
ATOM 757 C C . SER A 1 96 ? -35.518 -20.453 58.192 1.00 80.38 96 SER A C 1
ATOM 759 O O . SER A 1 96 ? -36.291 -20.391 59.138 1.00 80.38 96 SER A O 1
ATOM 761 N N . THR A 1 97 ? -35.435 -21.528 57.403 1.00 79.31 97 THR A N 1
ATOM 762 C CA . THR A 1 97 ? -36.242 -22.749 57.587 1.00 79.31 97 THR A CA 1
ATOM 763 C C . THR A 1 97 ? -35.797 -23.636 58.754 1.00 79.31 97 THR A C 1
ATOM 765 O O . THR A 1 97 ? -36.576 -24.468 59.202 1.00 79.31 97 THR A O 1
ATOM 768 N N . PHE A 1 98 ? -34.564 -23.481 59.250 1.00 72.88 98 PHE A N 1
ATOM 769 C CA . PHE A 1 98 ? -34.046 -24.223 60.413 1.00 72.88 98 PHE A CA 1
ATOM 770 C C . PHE A 1 98 ? -34.196 -23.460 61.747 1.00 72.88 98 PHE A C 1
ATOM 772 O O . PHE A 1 98 ? -33.662 -23.912 62.762 1.00 72.88 98 PHE A O 1
ATOM 779 N N . LYS A 1 99 ? -34.880 -22.307 61.754 1.00 54.19 99 LYS A N 1
ATOM 780 C CA . LYS A 1 99 ? -35.185 -21.501 62.948 1.00 54.19 99 LYS A CA 1
ATOM 781 C C . LYS A 1 99 ? -36.639 -21.670 63.364 1.00 54.19 99 LYS A C 1
ATOM 783 O O . LYS A 1 99 ? -36.871 -21.657 64.591 1.00 54.19 99 LYS A O 1
#

Radius of gyration: 34.87 Å; Cα contacts (8 Å, |Δi|>4): 17; chains: 1; bounding box: 54×49×96 Å

Foldseek 3Di:
DPPPDDDDPVRLVVLLVCLVVVVDDPPPPSVVVNVVPPDPCVVVVCVVVVVVVVVVVVVVVVVVVVVVVVVVVVVVVVVVVVVVVVVVVVVVVVVVVVD

Organism: Pteropus vampyrus (NCBI:txid132908)

Mean predicted aligned error: 16.0 Å

pLDDT: mean 76.38, std 10.6, range [41.12, 91.06]

Sequence (99 aa):
PRHCVPLSLPQFLLIFRKAAAGELQEDSGLHVLARLSEIDVSTEGVKGAKSFFEAKVQAISVSSRFEEEIKAEQEERKKQAEEMKQRKAAFKELQSTFK

Solvent-accessible surface area (backbone atoms only — not comparable to full-atom values): 5831 Å² total; per-residue (Å²): 134,85,82,80,75,84,73,52,72,72,60,53,53,46,52,47,54,32,47,76,68,65,71,47,60,84,87,32,75,66,39,47,48,46,61,76,59,72,64,58,55,80,62,67,62,41,52,65,53,51,55,55,52,50,53,52,52,48,55,53,54,55,54,54,53,55,55,51,52,54,52,52,55,52,52,52,54,52,50,53,53,50,52,52,50,50,52,54,50,53,52,52,50,54,57,59,75,78,108

Secondary structure (DSSP, 8-state):
----PPPPHHHHHHHHHHHHTT-SPTT-HHHHHHHHT---HHHHHHHHHHHHHHHHHHHHHHHHHHHHHHHHHHHHHHHHHHHHHHHHHHHHHHHHHT-